Protein AF-A0A8I1RHB8-F1 (afdb_monomer_lite)

Sequence (129 aa):
MMADCSKCRGTMTQGFAYLPDVGSRVKWMDGEPGFWKALTSGFRMKASELAARRCTQCGFVEFFADVQAKPVKTLKSIDEENERLRNLVTRLQDRVATLETIATDPAERTAREIEGLRALPDARDGADS

Radius of gyration: 34.19 Å; chains: 1; bounding box: 83×28×92 Å

Secondary structure (DSSP, 8-state):
-PPBPTTTSPBEEEEEEE--TTSPPPEEEES-HHHHHHHHTTS-------EEEEETTT--EEEE--TTPPPSS-HHHHHHHHHHHHHHHHHHHHHHHHHHHHHHHHHHHHHHHHHHHHTSPPTTTTS--

pLDDT: mean 77.38, std 15.65, range [44.22, 97.62]

Foldseek 3Di:
DFDQDPPPRATKFKWFWFDDPPRDDIDTDGDDVPVVVVVCVVPPDPGPGFGWIAGPPPGDIDTDDPPPDDDPDDPVNVVVVVVVVVVVVVVVVVVVVVVVCVVPVVVVVVVVVVVVVVPDDDPVVPPPD

Structure (mmCIF, N/CA/C/O backbone):
data_AF-A0A8I1RHB8-F1
#
_entry.id   AF-A0A8I1RHB8-F1
#
loop_
_atom_site.group_PDB
_atom_site.id
_atom_site.type_symbol
_atom_site.label_atom_id
_atom_site.label_alt_id
_atom_site.label_comp_id
_atom_site.label_asym_id
_atom_site.label_entity_id
_atom_site.label_seq_id
_atom_site.pdbx_PDB_ins_code
_atom_site.Cartn_x
_atom_site.Cartn_y
_atom_site.Cartn_z
_atom_site.occupancy
_atom_site.B_iso_or_equiv
_atom_site.auth_seq_id
_atom_site.auth_comp_id
_atom_site.auth_asym_id
_atom_site.auth_atom_id
_atom_site.pdbx_PDB_model_num
ATOM 1 N N . MET A 1 1 ? 25.258 0.732 -31.228 1.00 52.25 1 MET A N 1
ATOM 2 C CA . MET A 1 1 ? 24.417 0.081 -32.258 1.00 52.25 1 MET A CA 1
ATOM 3 C C . MET A 1 1 ? 22.965 0.315 -31.893 1.00 52.25 1 MET A C 1
ATOM 5 O O . MET A 1 1 ? 22.586 -0.008 -30.773 1.00 52.25 1 MET A O 1
ATOM 9 N N . MET A 1 2 ? 22.189 0.938 -32.779 1.00 63.03 2 MET A N 1
ATOM 10 C CA . MET A 1 2 ? 20.739 1.049 -32.598 1.00 63.03 2 MET A CA 1
ATOM 11 C C . MET A 1 2 ? 20.151 -0.351 -32.788 1.00 63.03 2 MET A C 1
ATOM 13 O O . MET A 1 2 ? 20.543 -1.041 -33.723 1.00 63.03 2 MET A O 1
ATOM 17 N N . ALA A 1 3 ? 19.302 -0.805 -31.869 1.00 73.38 3 ALA A N 1
ATOM 18 C CA . ALA A 1 3 ? 18.630 -2.088 -32.038 1.00 73.38 3 ALA A CA 1
ATOM 19 C C . ALA A 1 3 ? 17.510 -1.945 -33.075 1.00 73.38 3 ALA A C 1
ATOM 21 O O . ALA A 1 3 ? 16.771 -0.956 -33.047 1.00 73.38 3 ALA A O 1
ATOM 22 N N . ASP A 1 4 ? 17.374 -2.931 -33.955 1.00 88.94 4 ASP A N 1
ATOM 23 C CA . ASP A 1 4 ? 16.273 -2.983 -34.911 1.00 88.94 4 ASP A CA 1
ATOM 24 C C . ASP A 1 4 ? 15.018 -3.532 -34.233 1.00 88.94 4 ASP A C 1
ATOM 26 O O . ASP A 1 4 ? 15.064 -4.465 -33.431 1.00 88.94 4 ASP A O 1
ATOM 30 N N . CYS A 1 5 ? 13.868 -2.954 -34.563 1.00 89.38 5 CYS A N 1
ATOM 31 C CA . CYS A 1 5 ? 12.587 -3.396 -34.044 1.00 89.38 5 CYS A CA 1
ATOM 32 C C . CYS A 1 5 ? 12.253 -4.804 -34.551 1.00 89.38 5 CYS A C 1
ATOM 34 O O . CYS A 1 5 ? 12.138 -5.032 -35.756 1.00 89.38 5 CYS A O 1
ATOM 36 N N . SER A 1 6 ? 11.969 -5.723 -33.633 1.00 88.69 6 SER A N 1
ATOM 37 C CA . SER A 1 6 ? 11.570 -7.100 -33.947 1.00 88.69 6 SER A CA 1
ATOM 38 C C . SER A 1 6 ? 10.247 -7.213 -34.728 1.00 88.69 6 SER A C 1
ATOM 40 O O . SER A 1 6 ? 10.009 -8.226 -35.383 1.00 88.69 6 SER A O 1
ATOM 42 N N . LYS A 1 7 ? 9.397 -6.173 -34.720 1.00 90.00 7 LYS A N 1
ATOM 43 C CA . LYS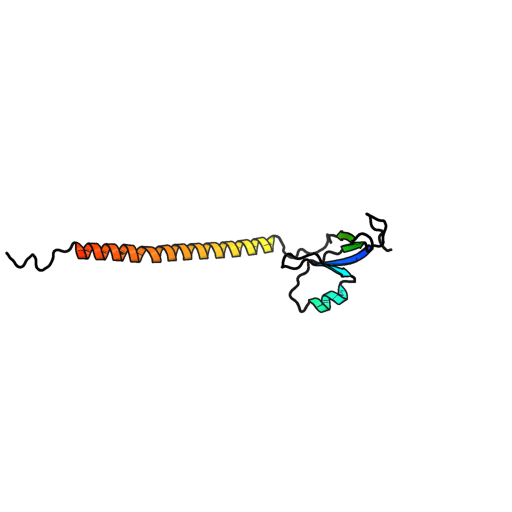 A 1 7 ? 8.120 -6.125 -35.461 1.00 90.00 7 LYS A CA 1
ATOM 44 C C . LYS A 1 7 ? 8.243 -5.581 -36.884 1.00 90.00 7 LYS A C 1
ATOM 46 O O . LYS A 1 7 ? 7.658 -6.159 -37.794 1.00 90.00 7 LYS A O 1
ATOM 51 N N . CYS A 1 8 ? 8.934 -4.457 -37.076 1.00 93.25 8 CYS A N 1
ATOM 52 C CA . CYS A 1 8 ? 8.942 -3.741 -38.362 1.00 93.25 8 CYS A CA 1
ATOM 53 C C . CYS A 1 8 ? 10.341 -3.431 -38.905 1.00 93.25 8 CYS A C 1
ATOM 55 O O . CYS A 1 8 ? 10.448 -2.744 -39.915 1.00 93.25 8 CYS A O 1
ATOM 57 N N . ARG A 1 9 ? 11.406 -3.897 -38.233 1.00 91.88 9 ARG A N 1
ATOM 58 C CA . ARG A 1 9 ? 12.814 -3.548 -38.516 1.00 91.88 9 ARG A CA 1
ATOM 59 C C . ARG A 1 9 ? 13.105 -2.041 -38.490 1.00 91.88 9 ARG A C 1
ATOM 61 O O . ARG A 1 9 ? 14.100 -1.582 -39.032 1.00 91.88 9 ARG A O 1
ATOM 68 N N . GLY A 1 10 ? 12.219 -1.271 -37.863 1.00 89.06 10 GLY A N 1
ATOM 69 C CA . GLY A 1 10 ? 12.392 0.154 -37.626 1.00 89.06 10 GLY A CA 1
ATOM 70 C C . GLY A 1 10 ? 13.358 0.450 -36.488 1.00 89.06 10 GLY A C 1
ATOM 71 O O . GLY A 1 10 ? 13.774 -0.435 -35.747 1.00 89.06 10 GLY A O 1
ATOM 72 N N . THR A 1 11 ? 13.659 1.725 -36.297 1.00 89.25 11 THR A N 1
ATOM 73 C CA . THR A 1 11 ? 14.590 2.182 -35.265 1.00 89.25 11 THR A CA 1
ATOM 74 C C . THR A 1 11 ? 13.980 2.108 -33.863 1.00 89.25 11 THR A C 1
ATOM 76 O O . THR A 1 11 ? 12.847 2.547 -33.646 1.00 89.25 11 THR A O 1
ATOM 79 N N . MET A 1 12 ? 14.746 1.587 -32.902 1.00 87.62 12 MET A N 1
ATOM 80 C CA . MET A 1 12 ? 14.392 1.587 -31.481 1.00 87.62 12 MET A CA 1
ATOM 81 C C . MET A 1 12 ? 15.088 2.737 -30.738 1.00 87.62 12 MET A C 1
ATOM 83 O O . MET A 1 12 ? 16.304 2.901 -30.851 1.00 87.62 12 MET A O 1
ATOM 87 N N . THR A 1 13 ? 14.340 3.501 -29.940 1.00 86.19 13 THR A N 1
ATOM 88 C CA . THR A 1 13 ? 14.865 4.531 -29.028 1.00 86.19 13 THR A CA 1
ATOM 89 C C . THR A 1 13 ? 14.791 4.059 -27.581 1.00 86.19 13 THR A C 1
ATOM 91 O O . THR A 1 13 ? 13.859 3.355 -27.193 1.00 86.19 13 THR A O 1
ATOM 94 N N . GLN A 1 14 ? 15.794 4.415 -26.776 1.00 81.69 14 GLN A N 1
ATOM 95 C CA . GLN A 1 14 ? 15.807 4.129 -25.342 1.00 81.69 14 GLN A CA 1
ATOM 96 C C . GLN A 1 14 ? 14.975 5.167 -24.586 1.00 81.69 14 GLN A C 1
ATOM 98 O O . GLN A 1 14 ? 15.024 6.360 -24.890 1.00 81.69 14 GLN A O 1
ATOM 103 N N . GLY A 1 15 ? 14.230 4.699 -23.592 1.00 74.00 15 GLY A N 1
ATOM 104 C CA . GLY A 1 15 ? 13.413 5.544 -22.736 1.00 74.00 15 GLY A CA 1
ATOM 105 C C . GLY A 1 15 ? 12.811 4.742 -21.594 1.00 74.00 15 GLY A C 1
ATOM 106 O O . GLY A 1 15 ? 13.209 3.604 -21.329 1.00 74.00 15 GLY A O 1
ATOM 107 N N . PHE A 1 16 ? 11.846 5.341 -20.912 1.00 71.12 16 PHE A N 1
ATOM 108 C CA . PHE A 1 16 ? 11.145 4.711 -19.801 1.00 71.12 16 PHE A CA 1
ATOM 109 C C . PHE A 1 16 ? 9.636 4.912 -19.9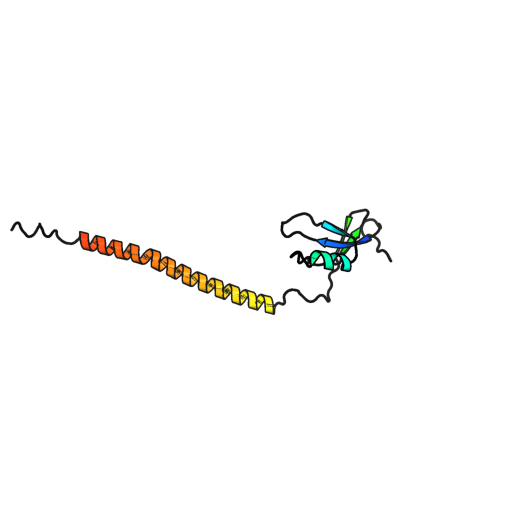32 1.00 71.12 16 PHE A C 1
ATOM 111 O O . PHE A 1 16 ? 9.147 5.925 -20.444 1.00 71.12 16 PHE A O 1
ATOM 118 N N . ALA A 1 17 ? 8.899 3.902 -19.477 1.00 67.19 17 ALA A N 1
ATOM 119 C CA . ALA A 1 17 ? 7.449 3.905 -19.412 1.00 67.19 17 ALA A CA 1
ATOM 120 C C . ALA A 1 17 ? 7.022 4.203 -17.974 1.00 67.19 17 ALA A C 1
ATOM 122 O O . ALA A 1 17 ? 7.445 3.515 -17.048 1.00 67.19 17 ALA A O 1
ATOM 123 N N . TYR A 1 18 ? 6.177 5.212 -17.787 1.00 66.38 18 TYR A N 1
ATOM 124 C CA . TYR A 1 18 ? 5.601 5.521 -16.480 1.00 66.38 18 TYR A CA 1
ATOM 125 C C . TYR A 1 18 ? 4.105 5.209 -16.473 1.00 66.38 18 TYR A C 1
ATOM 127 O O . TYR A 1 18 ? 3.378 5.567 -17.409 1.00 66.38 18 TYR A O 1
ATOM 135 N N . LEU A 1 19 ? 3.667 4.546 -15.400 1.00 60.00 19 LEU A N 1
ATOM 136 C CA . LEU A 1 19 ? 2.267 4.281 -15.104 1.00 60.00 19 LEU A CA 1
ATOM 137 C C . LEU A 1 19 ? 1.826 5.220 -13.970 1.00 60.00 19 LEU A C 1
ATOM 139 O O . LEU A 1 19 ? 2.366 5.115 -12.868 1.00 60.00 19 LEU A O 1
ATOM 143 N N . PRO A 1 20 ? 0.883 6.143 -14.212 1.00 60.66 20 PRO A N 1
ATOM 144 C CA . PRO A 1 20 ? 0.345 6.980 -13.152 1.00 60.66 20 PRO A CA 1
ATOM 145 C C . PRO A 1 20 ? -0.484 6.155 -12.170 1.00 60.66 20 PRO A C 1
ATOM 147 O O . PRO A 1 20 ? -1.268 5.308 -12.598 1.00 60.66 20 PRO A O 1
ATOM 150 N N . ASP A 1 21 ? -0.402 6.478 -10.876 1.00 55.53 21 ASP A N 1
ATOM 151 C CA . ASP A 1 21 ? -1.176 5.829 -9.798 1.00 55.53 21 ASP A CA 1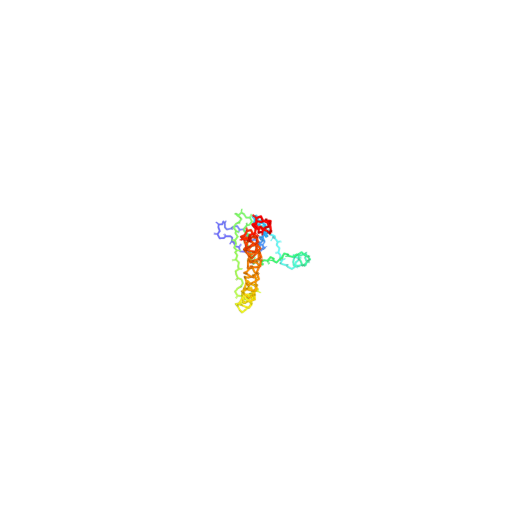
ATOM 152 C C . ASP A 1 21 ? -2.708 5.888 -10.021 1.00 55.53 21 ASP A C 1
ATOM 154 O O . ASP A 1 21 ? -3.474 5.189 -9.367 1.00 55.53 21 ASP A O 1
ATOM 158 N N . VAL A 1 22 ? -3.168 6.706 -10.976 1.00 56.97 22 VAL A N 1
ATOM 159 C CA . VAL A 1 22 ? -4.580 6.996 -11.276 1.00 56.97 22 VAL A CA 1
ATOM 160 C C . VAL A 1 22 ? -5.120 6.182 -12.470 1.00 56.97 22 VAL A C 1
ATOM 162 O O . VAL A 1 22 ? -6.034 6.619 -13.163 1.00 56.97 22 VAL A O 1
ATOM 165 N N . GLY A 1 23 ? -4.542 5.015 -12.771 1.00 51.16 23 GLY A N 1
ATOM 166 C CA . GLY A 1 23 ? -5.096 4.080 -13.768 1.00 51.16 23 GLY A CA 1
ATOM 167 C C . GLY A 1 23 ? -5.151 4.612 -15.210 1.00 51.16 23 GLY A C 1
ATOM 168 O O . GLY A 1 23 ? -5.988 4.183 -16.002 1.00 51.16 23 GLY A O 1
ATOM 169 N N . SER A 1 24 ? -4.286 5.564 -15.565 1.00 54.50 24 SER A N 1
ATOM 170 C CA . SER A 1 24 ? -4.253 6.184 -16.896 1.00 54.50 24 SER A CA 1
ATOM 171 C C . SER A 1 24 ? -3.190 5.570 -17.819 1.00 54.50 24 SER A C 1
ATOM 173 O O . SER A 1 24 ? -2.348 4.775 -17.405 1.00 54.50 24 SER A O 1
ATOM 175 N N . ARG A 1 25 ? -3.280 5.913 -19.115 1.00 58.44 25 ARG A N 1
ATOM 176 C CA . ARG A 1 25 ? -2.437 5.408 -20.215 1.00 58.44 25 ARG A CA 1
ATOM 177 C C . ARG A 1 25 ? -0.940 5.479 -19.884 1.00 58.44 25 ARG A C 1
ATOM 179 O O . ARG A 1 25 ? -0.454 6.521 -19.450 1.00 58.44 25 ARG A O 1
ATOM 186 N N . VAL A 1 26 ? -0.212 4.405 -20.201 1.00 66.31 26 VAL A N 1
ATOM 187 C CA . VAL A 1 26 ? 1.259 4.367 -20.162 1.00 66.31 26 VAL A CA 1
ATOM 188 C C . VAL A 1 26 ? 1.815 5.493 -21.035 1.00 66.31 26 VAL A C 1
ATOM 190 O O . VAL A 1 26 ? 1.511 5.556 -22.230 1.00 66.31 26 VAL A O 1
ATOM 193 N N . LYS A 1 27 ? 2.633 6.377 -20.452 1.00 69.81 27 LYS A N 1
ATOM 194 C CA . LYS A 1 27 ? 3.302 7.461 -21.185 1.00 69.81 27 LYS A CA 1
ATOM 195 C C . LYS A 1 27 ? 4.776 7.118 -21.400 1.00 69.81 27 LYS A C 1
ATOM 197 O O . LYS A 1 27 ? 5.459 6.700 -20.468 1.00 69.81 27 LYS A O 1
ATOM 202 N N . TRP A 1 28 ? 5.241 7.302 -22.636 1.00 76.12 28 TRP A N 1
ATOM 203 C CA . TRP A 1 28 ? 6.642 7.140 -23.028 1.00 76.12 28 TRP A CA 1
ATOM 204 C C . TRP A 1 28 ? 7.405 8.455 -22.870 1.00 76.12 28 TRP A C 1
ATOM 206 O O . TRP A 1 28 ? 6.891 9.509 -23.254 1.00 76.12 28 TRP A O 1
ATOM 216 N N . MET A 1 29 ? 8.626 8.372 -22.352 1.00 71.12 29 MET A N 1
ATOM 217 C CA . MET A 1 29 ? 9.554 9.491 -22.216 1.00 71.12 29 MET A CA 1
ATOM 218 C C . MET A 1 29 ? 10.885 9.117 -22.875 1.00 71.12 29 MET A C 1
ATOM 220 O O . MET A 1 29 ? 11.470 8.089 -22.534 1.00 71.12 29 MET A O 1
ATOM 224 N N . ASP A 1 30 ? 11.351 9.940 -23.814 1.00 69.88 30 ASP A N 1
ATOM 225 C CA . ASP A 1 30 ? 12.650 9.758 -24.469 1.00 69.88 30 ASP A CA 1
ATOM 226 C C . ASP A 1 30 ? 13.802 10.289 -23.587 1.00 69.88 30 ASP A C 1
ATOM 228 O O . ASP A 1 30 ? 13.649 11.307 -22.902 1.00 69.88 30 ASP A O 1
ATOM 232 N N . GLY A 1 31 ? 14.967 9.626 -23.633 1.00 65.06 31 GLY A N 1
ATOM 233 C CA . GLY A 1 31 ? 16.224 10.104 -23.032 1.00 65.06 31 GLY A CA 1
ATOM 234 C C . GLY A 1 31 ? 16.826 9.209 -21.938 1.00 65.06 31 GLY A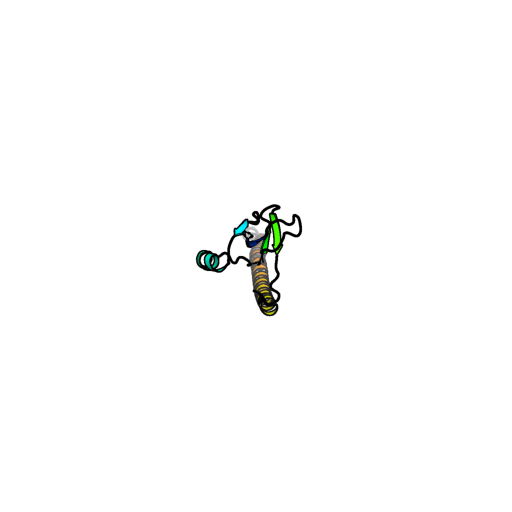 C 1
ATOM 235 O O . GLY A 1 31 ? 16.218 8.237 -21.490 1.00 65.06 31 GLY A O 1
ATOM 236 N N . GLU A 1 32 ? 18.052 9.539 -21.513 1.00 56.22 32 GLU A N 1
ATOM 237 C CA . GLU A 1 32 ? 18.751 8.849 -20.420 1.00 56.22 32 GLU A CA 1
ATOM 238 C C . GLU A 1 32 ? 18.220 9.271 -19.031 1.00 56.22 32 GLU A C 1
ATOM 240 O O . GLU A 1 32 ? 17.836 10.430 -18.836 1.00 56.22 32 GLU A O 1
ATOM 245 N N . PRO A 1 33 ? 18.242 8.370 -18.026 1.00 56.69 33 PRO A N 1
ATOM 246 C CA . PRO A 1 33 ? 17.636 8.608 -16.709 1.00 56.69 33 PRO A CA 1
ATOM 247 C C . PRO A 1 33 ? 18.196 9.818 -15.944 1.00 56.69 33 PRO A C 1
ATOM 249 O O . PRO A 1 33 ? 17.517 10.372 -15.081 1.00 56.69 33 PRO A O 1
ATOM 252 N N . GLY A 1 34 ? 19.434 10.235 -16.234 1.00 58.25 34 GLY A N 1
ATOM 253 C CA . GLY A 1 34 ? 20.186 11.195 -15.417 1.00 58.25 34 GLY A CA 1
ATOM 254 C C . GLY A 1 34 ? 19.514 12.562 -15.254 1.00 58.25 34 GLY A C 1
ATOM 255 O O . GLY A 1 34 ? 19.467 13.090 -14.144 1.00 58.25 34 GLY A O 1
ATOM 256 N N . PHE A 1 35 ? 18.944 13.113 -16.330 1.00 55.88 35 PHE A N 1
ATOM 257 C CA . PHE A 1 35 ? 18.256 14.409 -16.295 1.00 55.88 35 PHE A CA 1
ATOM 258 C C . PHE A 1 35 ? 16.889 14.322 -15.593 1.00 55.88 35 PHE A C 1
ATOM 260 O O . PHE A 1 35 ? 16.567 15.151 -14.741 1.00 55.88 35 PHE A O 1
ATOM 267 N N . TRP A 1 36 ? 16.098 13.287 -15.893 1.00 55.53 36 TRP A N 1
ATOM 268 C CA . TRP A 1 36 ? 14.762 13.114 -15.313 1.00 55.53 36 TRP A CA 1
ATOM 269 C C . TRP A 1 36 ? 14.796 12.793 -13.815 1.00 55.53 36 TRP A C 1
ATOM 271 O O . TRP A 1 36 ? 13.942 13.284 -13.080 1.00 55.53 36 TRP A O 1
ATOM 281 N N . LYS A 1 37 ? 15.822 12.073 -13.340 1.00 53.75 37 LYS A N 1
ATOM 282 C CA . LYS A 1 37 ? 16.047 11.764 -11.916 1.00 53.75 37 LYS A CA 1
ATOM 283 C C . LYS A 1 37 ? 16.196 13.015 -11.041 1.00 53.75 37 LYS A C 1
ATOM 285 O O . LYS A 1 37 ? 15.736 13.025 -9.900 1.00 53.75 37 LYS A O 1
ATOM 290 N N . ALA A 1 38 ? 16.811 14.077 -11.566 1.00 58.59 38 ALA A N 1
ATOM 291 C CA . ALA A 1 38 ? 16.966 15.344 -10.849 1.00 58.59 38 ALA A CA 1
ATOM 292 C C . ALA A 1 38 ? 15.641 16.116 -10.745 1.00 58.59 38 ALA A C 1
ATOM 294 O O . ALA A 1 38 ? 15.358 16.727 -9.716 1.00 58.59 38 ALA A O 1
ATOM 295 N N . LEU A 1 39 ? 14.810 16.054 -11.790 1.00 59.41 39 LEU A N 1
ATOM 296 C CA . LEU A 1 39 ? 13.557 16.802 -11.865 1.00 59.41 39 LEU A CA 1
ATOM 297 C C . LEU A 1 39 ? 12.424 16.150 -11.054 1.00 59.41 39 LEU A C 1
ATOM 299 O O . LEU A 1 39 ? 11.586 16.846 -10.485 1.00 59.41 39 LEU A O 1
ATOM 303 N N . THR A 1 40 ? 12.390 14.816 -10.981 1.00 53.12 40 THR A N 1
ATOM 304 C CA . THR A 1 40 ? 11.320 14.072 -10.294 1.00 53.12 40 THR A CA 1
ATOM 305 C C . THR A 1 40 ? 11.601 13.811 -8.819 1.00 53.12 40 THR A C 1
ATOM 307 O O . THR A 1 40 ? 10.663 13.516 -8.098 1.00 53.12 40 THR A O 1
ATOM 310 N N . SER A 1 41 ? 12.828 14.004 -8.324 1.00 51.34 41 SER A N 1
ATOM 311 C CA . SER A 1 41 ? 13.184 13.873 -6.896 1.00 51.34 41 SER A CA 1
ATOM 312 C C . SER A 1 41 ? 12.303 14.718 -5.949 1.00 51.34 41 SER A C 1
ATOM 314 O O . SER A 1 41 ? 12.053 14.326 -4.810 1.00 51.34 41 SER A O 1
ATOM 316 N N . GLY A 1 42 ? 11.773 15.855 -6.425 1.00 50.16 42 GLY A N 1
ATOM 317 C CA . GLY A 1 42 ? 10.865 16.721 -5.660 1.00 50.16 42 GLY A CA 1
ATOM 318 C C . GLY A 1 42 ? 9.389 16.299 -5.671 1.00 50.16 42 GLY A C 1
ATOM 319 O O . GLY A 1 42 ? 8.624 16.735 -4.814 1.00 50.16 42 GLY A O 1
ATOM 320 N N . PHE A 1 43 ? 8.975 15.435 -6.603 1.00 46.84 43 PHE A N 1
ATOM 321 C CA . PHE A 1 43 ? 7.616 14.899 -6.680 1.00 46.84 43 PHE A CA 1
ATOM 322 C C . PHE A 1 43 ? 7.637 13.417 -6.312 1.00 46.84 43 PHE A C 1
ATOM 324 O O . PHE A 1 43 ? 8.473 12.652 -6.765 1.00 46.84 43 PHE A O 1
ATOM 331 N N . ARG A 1 44 ? 6.693 12.981 -5.482 1.00 44.22 44 ARG A N 1
ATOM 332 C CA . ARG A 1 44 ? 6.619 11.647 -4.858 1.00 44.22 44 ARG A CA 1
ATOM 333 C C . ARG A 1 44 ? 6.369 10.476 -5.838 1.00 44.22 44 ARG A C 1
ATOM 335 O O . ARG A 1 44 ? 5.767 9.482 -5.449 1.00 44.22 44 ARG A O 1
ATOM 342 N N . MET A 1 45 ? 6.798 10.577 -7.092 1.00 47.78 45 MET A N 1
ATOM 343 C CA . MET A 1 45 ? 6.639 9.562 -8.125 1.00 47.78 45 MET A CA 1
ATOM 344 C C . MET A 1 45 ? 7.762 8.531 -8.009 1.00 47.78 45 MET A C 1
ATOM 346 O O . MET A 1 45 ? 8.836 8.683 -8.586 1.00 47.78 45 MET A O 1
ATOM 350 N N . LYS A 1 46 ? 7.509 7.449 -7.268 1.00 48.78 46 LYS A N 1
ATOM 351 C CA . LYS A 1 46 ? 8.343 6.240 -7.314 1.00 48.78 46 LYS A CA 1
ATOM 352 C C . LYS A 1 46 ? 8.025 5.471 -8.598 1.00 48.78 46 LYS A C 1
ATOM 354 O O . LYS A 1 46 ? 7.370 4.434 -8.560 1.00 48.78 46 LYS A O 1
ATOM 359 N N . ALA A 1 47 ? 8.438 6.008 -9.743 1.00 49.62 47 ALA A N 1
ATOM 360 C CA . ALA A 1 47 ? 8.355 5.278 -10.997 1.00 49.62 47 ALA A CA 1
ATOM 361 C C . ALA A 1 47 ? 9.211 4.010 -10.876 1.00 49.62 47 ALA A C 1
ATOM 363 O O . ALA A 1 47 ? 10.385 4.077 -10.514 1.00 49.62 47 ALA A O 1
ATOM 364 N N . SER A 1 48 ? 8.622 2.846 -11.143 1.00 53.59 48 SER A N 1
ATOM 365 C CA . SER A 1 48 ? 9.405 1.638 -11.385 1.00 53.59 48 SER A CA 1
ATOM 366 C C . SER A 1 48 ? 10.147 1.866 -12.700 1.00 53.59 48 SER A C 1
ATOM 368 O O . SER A 1 48 ? 9.533 1.835 -13.764 1.00 53.59 48 SER A O 1
ATOM 370 N N . GLU A 1 49 ? 11.434 2.203 -12.629 1.00 56.88 49 GLU A N 1
ATOM 371 C CA . GLU A 1 49 ? 12.267 2.431 -13.809 1.00 56.88 49 GLU A CA 1
ATOM 372 C C . GLU A 1 49 ? 12.467 1.095 -14.537 1.00 56.88 49 GLU A C 1
ATOM 374 O O . GLU A 1 49 ? 13.394 0.340 -14.260 1.00 56.88 49 GLU A O 1
ATOM 379 N N . LEU A 1 50 ? 11.558 0.768 -15.455 1.00 63.09 50 LEU A N 1
ATOM 380 C CA . LEU A 1 50 ? 11.775 -0.313 -16.405 1.00 63.09 50 LEU A CA 1
ATOM 381 C C . LEU A 1 50 ? 12.614 0.257 -17.542 1.00 63.09 50 LEU A C 1
ATOM 383 O O . LEU A 1 50 ? 12.118 1.060 -18.338 1.00 63.09 50 LEU A O 1
ATOM 387 N N . ALA A 1 51 ? 13.882 -0.150 -17.614 1.00 69.94 51 ALA A N 1
ATOM 388 C CA . ALA A 1 51 ? 14.692 0.103 -18.794 1.00 69.94 51 ALA A CA 1
ATOM 389 C C . ALA A 1 51 ? 13.937 -0.459 -20.002 1.00 69.94 51 ALA A C 1
ATOM 391 O O . ALA A 1 51 ? 13.601 -1.644 -20.037 1.00 69.94 51 ALA A O 1
ATOM 392 N N . ALA A 1 52 ? 13.618 0.395 -20.967 1.00 80.94 52 ALA A N 1
ATOM 393 C CA . ALA A 1 52 ? 12.806 0.003 -22.100 1.00 80.94 52 ALA A CA 1
ATOM 394 C C . ALA A 1 52 ? 13.341 0.603 -23.396 1.00 80.94 52 ALA A C 1
ATOM 396 O O . ALA A 1 52 ? 14.062 1.606 -23.419 1.00 80.94 52 ALA A O 1
ATOM 397 N N . ARG A 1 53 ? 12.958 -0.021 -24.505 1.00 85.62 53 ARG A N 1
ATOM 398 C CA . ARG A 1 53 ? 13.139 0.531 -25.844 1.00 85.62 53 ARG A CA 1
ATOM 399 C C . ARG A 1 53 ? 11.803 0.582 -26.558 1.00 85.62 53 ARG A C 1
ATOM 401 O O . ARG A 1 53 ? 11.023 -0.359 -26.452 1.00 85.62 53 ARG A O 1
ATOM 408 N N . ARG A 1 54 ? 11.558 1.649 -27.312 1.00 89.12 54 ARG A N 1
ATOM 409 C CA . ARG A 1 54 ? 10.353 1.816 -28.125 1.00 89.12 54 ARG A CA 1
ATOM 410 C C . ARG A 1 54 ? 10.718 1.981 -29.590 1.00 89.12 54 ARG A C 1
ATOM 412 O O . ARG A 1 54 ? 11.608 2.750 -29.935 1.00 89.12 54 ARG A O 1
ATOM 419 N N . CYS A 1 55 ? 9.973 1.322 -30.466 1.00 90.44 55 CYS A N 1
ATOM 420 C CA . CYS A 1 55 ? 10.056 1.565 -31.894 1.00 90.44 55 CYS A CA 1
ATOM 421 C C . CYS A 1 55 ? 9.379 2.890 -32.247 1.00 90.44 55 CYS A C 1
ATOM 423 O O . CYS A 1 55 ? 8.192 3.086 -31.961 1.00 90.44 55 CYS A O 1
ATOM 425 N N . THR A 1 56 ? 10.099 3.775 -32.932 1.00 87.75 56 THR A N 1
ATOM 426 C CA . THR A 1 56 ? 9.554 5.064 -33.385 1.00 87.75 56 THR A CA 1
ATOM 427 C C . THR A 1 56 ? 8.565 4.922 -34.541 1.00 87.75 56 THR A C 1
ATOM 429 O O . THR A 1 56 ? 7.748 5.813 -34.747 1.00 87.75 56 THR A O 1
ATOM 432 N N . GLN A 1 57 ? 8.592 3.796 -35.263 1.00 90.38 57 GLN A N 1
ATOM 433 C CA . GLN A 1 57 ? 7.714 3.540 -36.408 1.00 90.38 57 GLN A CA 1
ATOM 434 C C . GLN A 1 57 ? 6.398 2.856 -36.013 1.00 90.38 57 GLN A C 1
ATOM 436 O O . GLN A 1 57 ? 5.327 3.376 -36.304 1.00 90.38 57 GLN A O 1
ATOM 441 N N . CYS A 1 58 ? 6.456 1.695 -35.349 1.00 90.69 58 CYS A N 1
ATOM 442 C CA . CYS A 1 58 ? 5.258 0.904 -35.025 1.00 90.69 58 CYS A CA 1
ATOM 443 C C . CYS A 1 58 ? 4.819 0.989 -33.555 1.00 90.69 58 CYS A C 1
ATOM 445 O O . CYS A 1 58 ? 3.799 0.414 -33.184 1.00 90.69 58 CYS A O 1
ATOM 447 N N . GLY A 1 59 ? 5.585 1.673 -32.698 1.00 85.56 59 GLY A N 1
ATOM 448 C CA . GLY A 1 59 ? 5.254 1.837 -31.281 1.00 85.56 59 GLY A CA 1
ATOM 449 C C . GLY A 1 59 ? 5.495 0.607 -30.403 1.00 85.56 59 GLY A C 1
ATOM 450 O O . GLY A 1 59 ? 5.167 0.656 -29.223 1.00 85.56 59 GLY A O 1
ATOM 451 N N . PHE A 1 60 ? 6.072 -0.473 -30.938 1.00 87.75 60 PHE A N 1
ATOM 452 C CA . PHE A 1 60 ? 6.438 -1.660 -30.163 1.00 87.75 60 PHE A CA 1
ATOM 453 C C . PHE A 1 60 ? 7.397 -1.313 -29.014 1.00 87.75 60 PHE A C 1
ATOM 455 O O . PHE A 1 60 ? 8.354 -0.574 -29.235 1.00 87.75 60 PHE A O 1
ATOM 462 N N . VAL A 1 61 ? 7.148 -1.842 -27.813 1.00 86.50 61 VAL A N 1
ATOM 463 C CA . VAL A 1 61 ? 7.958 -1.586 -26.611 1.00 86.50 61 VAL A CA 1
ATOM 464 C C . VAL A 1 61 ? 8.564 -2.892 -26.105 1.00 86.50 61 VAL A C 1
ATOM 466 O O . VAL A 1 61 ? 7.841 -3.857 -25.872 1.00 86.50 61 VAL A O 1
ATOM 469 N N . GLU A 1 62 ? 9.880 -2.900 -25.905 1.00 84.81 62 GLU A N 1
ATOM 470 C CA . GLU A 1 62 ? 10.617 -3.971 -25.229 1.00 84.81 62 GLU A CA 1
ATOM 471 C C . GLU A 1 62 ? 11.011 -3.508 -23.829 1.00 84.81 62 GLU A C 1
ATOM 473 O O . GLU A 1 62 ? 11.605 -2.439 -23.676 1.00 84.81 62 GLU A O 1
ATOM 478 N N . PHE A 1 63 ? 10.696 -4.321 -22.821 1.00 83.50 63 PHE A N 1
ATOM 479 C CA . PHE A 1 63 ? 11.080 -4.089 -21.432 1.00 83.50 63 PHE A CA 1
ATOM 480 C C . PHE A 1 63 ? 12.259 -4.986 -21.064 1.00 83.50 63 PHE A C 1
ATOM 482 O O . PHE A 1 63 ? 12.256 -6.179 -21.369 1.00 83.50 63 PHE A O 1
ATOM 489 N N . PHE A 1 64 ? 13.239 -4.422 -20.368 1.00 77.44 64 PHE A N 1
ATOM 490 C CA . PHE A 1 64 ? 14.385 -5.146 -19.841 1.00 77.44 64 PHE A CA 1
ATOM 491 C C . PHE A 1 64 ? 14.233 -5.268 -18.328 1.00 77.44 64 PHE A C 1
ATOM 493 O O . PHE A 1 64 ? 14.154 -4.269 -17.613 1.00 77.44 64 PHE A O 1
ATOM 500 N N . ALA A 1 65 ? 14.179 -6.507 -17.842 1.00 71.06 65 ALA A N 1
ATOM 501 C CA . ALA A 1 65 ? 14.281 -6.777 -16.418 1.00 71.06 65 ALA A CA 1
ATOM 502 C C . ALA A 1 65 ? 15.755 -6.694 -16.013 1.00 71.06 65 ALA A C 1
ATOM 504 O O . ALA A 1 65 ? 16.580 -7.466 -16.505 1.00 71.06 65 ALA A O 1
ATOM 505 N N . ASP A 1 66 ? 16.086 -5.771 -15.112 1.00 70.69 66 ASP A N 1
ATOM 506 C CA . ASP A 1 66 ? 17.382 -5.801 -14.445 1.00 70.69 66 ASP A CA 1
ATOM 507 C C . ASP A 1 66 ? 17.366 -6.914 -13.392 1.00 70.69 66 ASP A C 1
ATOM 509 O O . ASP A 1 66 ? 16.824 -6.769 -12.297 1.00 70.69 66 ASP A O 1
ATOM 513 N N . VAL A 1 67 ? 17.954 -8.055 -13.747 1.00 76.06 67 VAL A N 1
ATOM 514 C CA . VAL A 1 67 ? 18.073 -9.222 -12.862 1.00 76.06 67 VAL A CA 1
ATOM 515 C C . VAL A 1 67 ? 19.021 -8.990 -11.679 1.00 76.06 67 VAL A C 1
ATOM 517 O O . VAL A 1 67 ? 19.031 -9.797 -10.754 1.00 76.06 67 VAL A O 1
ATOM 520 N N . GLN A 1 68 ? 19.811 -7.911 -11.691 1.00 71.62 68 GLN A N 1
ATOM 521 C CA . GLN A 1 68 ? 20.701 -7.517 -10.595 1.00 71.62 68 GLN A CA 1
ATOM 522 C C . GLN A 1 68 ? 20.093 -6.416 -9.712 1.00 71.62 68 GLN A C 1
ATOM 524 O O . GLN A 1 68 ? 20.683 -6.049 -8.692 1.00 71.62 68 GLN A O 1
ATOM 529 N N . ALA A 1 69 ? 18.915 -5.889 -10.065 1.00 68.75 69 ALA A N 1
ATOM 530 C CA . ALA A 1 69 ? 18.267 -4.848 -9.284 1.00 68.75 69 ALA A CA 1
ATOM 531 C C . ALA A 1 69 ? 17.913 -5.352 -7.879 1.00 68.75 69 ALA A C 1
ATOM 533 O O . ALA A 1 69 ? 17.261 -6.384 -7.691 1.00 68.75 69 ALA A O 1
ATOM 534 N N . LYS A 1 70 ? 18.310 -4.580 -6.863 1.00 68.00 70 LYS A N 1
ATOM 535 C CA . LYS A 1 70 ? 17.947 -4.870 -5.475 1.00 68.00 70 LYS A CA 1
ATOM 536 C C . LYS A 1 70 ? 16.430 -4.699 -5.305 1.00 68.00 70 LYS A C 1
ATOM 538 O O . LYS A 1 70 ? 15.910 -3.632 -5.638 1.00 68.00 70 LYS A O 1
ATOM 543 N N . PRO A 1 71 ? 15.711 -5.691 -4.750 1.00 68.12 71 PRO A N 1
ATOM 544 C CA . PRO A 1 71 ? 14.268 -5.591 -4.589 1.00 68.12 71 PRO A CA 1
ATOM 545 C C . PRO A 1 71 ? 13.902 -4.447 -3.636 1.00 68.12 71 PRO A C 1
ATOM 547 O O . PRO A 1 71 ? 14.514 -4.283 -2.578 1.00 68.12 71 PRO A O 1
ATOM 550 N N . VAL A 1 72 ? 12.877 -3.672 -4.007 1.00 72.50 72 VAL A N 1
ATOM 551 C CA . VAL A 1 72 ? 12.375 -2.530 -3.217 1.00 72.50 72 VAL A CA 1
ATOM 552 C C . VAL A 1 72 ? 11.872 -2.979 -1.844 1.00 72.50 72 VAL A C 1
ATOM 554 O O . VAL A 1 72 ? 12.075 -2.284 -0.850 1.00 72.50 72 VAL A O 1
ATOM 557 N N . LYS A 1 73 ? 11.239 -4.155 -1.787 1.00 77.56 73 LYS A N 1
ATOM 558 C CA . LYS A 1 73 ? 10.852 -4.835 -0.551 1.00 77.56 73 LYS A CA 1
ATOM 559 C C . LYS A 1 73 ? 11.417 -6.245 -0.557 1.00 77.56 73 LYS A C 1
ATOM 561 O O . LYS A 1 73 ? 11.324 -6.958 -1.551 1.00 77.56 73 LYS A O 1
ATOM 566 N N . THR A 1 74 ? 11.994 -6.644 0.564 1.00 84.19 74 THR A N 1
ATOM 567 C CA . THR A 1 74 ? 12.420 -8.027 0.791 1.00 84.19 74 THR A CA 1
ATOM 568 C C . THR A 1 74 ? 11.262 -8.831 1.374 1.00 84.19 74 THR A C 1
ATOM 570 O O . THR A 1 74 ? 10.374 -8.254 2.005 1.00 84.19 74 THR A O 1
ATOM 573 N N . LEU A 1 75 ? 11.288 -10.159 1.221 1.00 84.19 75 LEU A N 1
ATOM 574 C CA . LEU A 1 75 ? 10.312 -11.044 1.872 1.00 84.19 75 LEU A CA 1
ATOM 575 C C . LEU A 1 75 ? 10.228 -10.765 3.379 1.00 84.19 75 LEU A C 1
ATOM 577 O O . LEU A 1 75 ? 9.145 -10.516 3.887 1.00 84.19 75 LEU A O 1
ATOM 581 N N . LYS A 1 76 ? 11.383 -10.619 4.044 1.00 88.06 76 LYS A N 1
ATOM 582 C CA . LYS A 1 76 ? 11.461 -10.251 5.467 1.00 88.06 76 LYS A CA 1
ATOM 583 C C . LYS A 1 76 ? 10.712 -8.958 5.791 1.00 88.06 76 LYS A C 1
ATOM 585 O O . LYS A 1 76 ? 9.913 -8.934 6.715 1.00 88.06 76 LYS A O 1
ATOM 590 N N . SER A 1 77 ? 10.925 -7.894 5.011 1.00 86.94 77 SER A N 1
ATOM 591 C CA . SER A 1 77 ? 10.220 -6.624 5.249 1.00 86.94 77 SER A CA 1
ATOM 592 C C . SER A 1 77 ? 8.706 -6.735 5.041 1.00 86.94 77 SER A C 1
ATOM 594 O O . SER A 1 77 ? 7.948 -6.057 5.723 1.00 86.94 77 SER A O 1
ATOM 596 N N . ILE A 1 78 ? 8.261 -7.594 4.118 1.00 90.31 78 ILE A N 1
ATOM 597 C CA . ILE A 1 78 ? 6.835 -7.852 3.886 1.00 90.31 78 ILE A CA 1
ATOM 598 C C . ILE A 1 78 ? 6.248 -8.657 5.049 1.00 90.31 78 ILE A C 1
ATOM 600 O O . ILE A 1 78 ? 5.154 -8.343 5.510 1.00 90.31 78 ILE A O 1
ATOM 604 N N . ASP A 1 79 ? 6.974 -9.652 5.553 1.00 91.00 79 ASP A N 1
ATOM 605 C CA . ASP A 1 79 ? 6.549 -10.459 6.698 1.00 91.00 79 ASP A CA 1
ATOM 606 C C . ASP A 1 79 ? 6.423 -9.610 7.971 1.00 91.00 79 ASP A C 1
ATOM 608 O O . ASP A 1 79 ? 5.402 -9.679 8.653 1.00 91.00 79 ASP A O 1
ATOM 612 N N . GLU A 1 80 ? 7.393 -8.730 8.236 1.00 93.75 80 GLU A N 1
ATOM 613 C CA . GLU A 1 80 ? 7.342 -7.771 9.348 1.00 93.75 80 GLU A CA 1
ATOM 614 C C . GLU A 1 80 ? 6.159 -6.794 9.224 1.00 93.75 80 GLU A C 1
ATOM 616 O O . GLU A 1 80 ? 5.477 -6.500 10.209 1.00 93.75 80 GLU A O 1
ATOM 621 N N . GLU A 1 81 ? 5.893 -6.271 8.020 1.00 92.19 81 GLU A N 1
ATOM 622 C CA . GLU A 1 81 ? 4.722 -5.423 7.768 1.00 92.19 81 GLU A CA 1
ATOM 623 C C . GLU A 1 81 ? 3.416 -6.196 8.005 1.00 92.19 81 GLU A C 1
ATOM 625 O O . GLU A 1 81 ? 2.515 -5.689 8.675 1.00 92.19 81 GLU A O 1
ATOM 630 N N . ASN A 1 82 ? 3.322 -7.434 7.515 1.00 95.38 82 ASN A N 1
ATOM 631 C CA . ASN A 1 82 ? 2.155 -8.292 7.701 1.00 95.38 82 ASN A CA 1
ATOM 632 C C . ASN A 1 82 ? 1.899 -8.606 9.175 1.00 95.38 82 ASN A C 1
ATOM 634 O O . ASN A 1 82 ? 0.753 -8.558 9.618 1.00 95.38 82 ASN A O 1
ATOM 638 N N . GLU A 1 83 ? 2.941 -8.902 9.949 1.00 95.69 83 GLU A N 1
ATOM 639 C CA . GLU A 1 83 ? 2.822 -9.136 11.387 1.00 95.69 83 GLU A CA 1
ATOM 640 C C . GLU A 1 83 ? 2.295 -7.891 12.113 1.00 95.69 83 GLU A C 1
ATOM 642 O O . GLU A 1 83 ? 1.346 -7.973 12.897 1.00 95.69 83 GLU A O 1
ATOM 647 N N . ARG A 1 84 ? 2.833 -6.706 11.794 1.00 94.75 84 ARG A N 1
ATOM 648 C CA . ARG A 1 84 ? 2.345 -5.433 12.352 1.00 94.75 84 ARG A CA 1
ATOM 649 C C . ARG A 1 84 ? 0.885 -5.178 11.997 1.00 94.75 84 ARG A C 1
ATOM 651 O O . ARG A 1 84 ? 0.107 -4.806 12.874 1.00 94.75 84 ARG A O 1
ATOM 658 N N . LEU A 1 85 ? 0.507 -5.386 10.736 1.00 96.50 85 LEU A N 1
ATOM 659 C CA . LEU A 1 85 ? -0.869 -5.208 10.276 1.00 96.50 85 LEU A CA 1
ATOM 660 C C . LEU A 1 85 ? -1.822 -6.175 10.980 1.00 96.50 85 LEU A C 1
ATOM 662 O O . LEU A 1 85 ? -2.870 -5.746 11.456 1.00 96.50 85 LEU A O 1
ATOM 666 N N . ARG A 1 86 ? -1.444 -7.449 11.119 1.00 95.50 86 ARG A N 1
ATOM 667 C CA . ARG A 1 86 ? -2.234 -8.448 11.854 1.00 95.50 86 ARG A CA 1
ATOM 668 C C . ARG A 1 86 ? -2.443 -8.036 13.309 1.00 95.50 86 ARG A C 1
ATOM 670 O O . ARG A 1 86 ? -3.580 -8.014 13.763 1.00 95.50 86 ARG A O 1
ATOM 677 N N . ASN A 1 87 ? -1.385 -7.608 13.998 1.00 96.62 87 ASN A N 1
ATOM 678 C CA . ASN A 1 87 ? -1.476 -7.132 15.381 1.00 96.62 87 ASN A CA 1
ATOM 679 C C . ASN A 1 87 ? -2.402 -5.913 15.528 1.00 96.62 87 ASN A C 1
ATOM 681 O O . ASN A 1 87 ? -3.152 -5.813 16.500 1.00 96.62 87 ASN A O 1
ATOM 685 N N . LEU A 1 88 ? -2.366 -4.979 14.572 1.00 95.81 88 LEU A N 1
ATOM 686 C CA . LEU A 1 88 ? -3.279 -3.834 14.555 1.00 95.81 88 LEU A CA 1
ATOM 687 C C . LEU A 1 88 ? -4.730 -4.274 14.350 1.00 95.81 88 LEU A C 1
ATOM 689 O O . LEU A 1 88 ? -5.607 -3.797 15.067 1.00 95.81 88 LEU A O 1
ATOM 693 N N . VAL A 1 89 ? -4.975 -5.194 13.417 1.00 97.56 89 VAL A N 1
ATOM 694 C CA . VAL A 1 89 ? -6.314 -5.739 13.158 1.00 97.56 89 VAL A CA 1
ATOM 695 C C . VAL A 1 89 ? -6.865 -6.442 14.395 1.00 97.56 89 VAL A C 1
ATOM 697 O O . VAL A 1 89 ? -7.991 -6.146 14.780 1.00 97.56 89 VAL A O 1
ATOM 700 N N . THR A 1 90 ? -6.079 -7.282 15.073 1.00 96.94 90 THR A N 1
ATOM 701 C CA . THR A 1 90 ? -6.509 -7.951 16.313 1.00 96.94 90 THR A CA 1
ATOM 702 C C . THR A 1 90 ? -6.906 -6.941 17.390 1.00 96.94 90 THR A C 1
ATOM 704 O O . THR A 1 90 ? -8.002 -7.017 17.933 1.00 96.94 90 THR A O 1
ATOM 707 N N . ARG A 1 91 ? -6.088 -5.907 17.629 1.00 96.94 91 ARG A N 1
ATOM 708 C CA . ARG A 1 91 ? -6.431 -4.852 18.603 1.00 96.94 91 ARG A CA 1
ATOM 709 C C . ARG A 1 91 ? -7.691 -4.079 18.223 1.00 96.94 91 ARG A C 1
ATOM 711 O O . ARG A 1 91 ? -8.418 -3.620 19.101 1.00 96.94 91 ARG A O 1
ATOM 718 N N . LEU A 1 92 ? -7.924 -3.866 16.929 1.00 97.62 92 LEU A N 1
ATOM 719 C CA . LEU A 1 92 ? -9.147 -3.223 16.456 1.00 97.62 92 LEU A CA 1
ATOM 720 C C . LEU A 1 92 ? -10.362 -4.121 16.693 1.00 97.62 92 LEU A C 1
ATOM 722 O O . LEU A 1 92 ? -11.373 -3.623 17.172 1.00 97.62 92 LEU A O 1
ATOM 726 N N . GLN A 1 93 ? -10.246 -5.421 16.428 1.00 97.12 93 GLN A N 1
ATOM 727 C CA . GLN A 1 93 ? -11.302 -6.398 16.694 1.00 97.12 93 GLN A CA 1
ATOM 728 C C . GLN A 1 93 ? -11.660 -6.454 18.185 1.00 97.12 93 GLN A C 1
ATOM 730 O O . GLN A 1 93 ? -12.834 -6.324 18.517 1.00 97.12 93 GLN A O 1
ATOM 735 N N . ASP A 1 94 ? -10.671 -6.526 19.082 1.00 96.94 94 ASP A N 1
ATOM 736 C CA . ASP A 1 94 ? -10.904 -6.536 20.537 1.00 96.94 94 ASP A CA 1
ATOM 737 C C . ASP A 1 94 ? -11.646 -5.277 21.007 1.00 96.94 94 ASP A C 1
ATOM 739 O O . ASP A 1 94 ? -12.569 -5.326 21.827 1.00 96.94 94 ASP A O 1
ATOM 743 N N . ARG A 1 95 ? -11.269 -4.117 20.457 1.00 96.94 95 ARG A N 1
ATOM 744 C CA . ARG A 1 95 ? -11.930 -2.844 20.763 1.00 96.94 95 ARG A CA 1
ATOM 745 C C . ARG A 1 95 ? -13.353 -2.796 20.228 1.00 96.94 95 ARG A C 1
ATOM 747 O O . ARG A 1 95 ? -14.220 -2.287 20.929 1.00 96.94 95 ARG A O 1
ATOM 754 N N . VAL A 1 96 ? -13.597 -3.302 19.021 1.00 95.75 96 VAL A N 1
ATOM 755 C CA . VAL A 1 96 ? -14.948 -3.382 18.450 1.00 95.75 96 VAL A CA 1
ATOM 756 C C . VAL A 1 96 ? -15.826 -4.296 19.304 1.00 95.75 96 VAL A C 1
ATOM 758 O O . VAL A 1 96 ? -16.888 -3.855 19.723 1.00 95.75 96 VAL A O 1
ATOM 761 N N . ALA A 1 97 ? -15.347 -5.482 19.686 1.00 94.19 97 ALA A N 1
ATOM 762 C CA . ALA A 1 97 ? -16.087 -6.397 20.560 1.00 94.19 97 ALA A CA 1
ATOM 763 C C . ALA A 1 97 ? -16.409 -5.772 21.932 1.00 94.19 97 ALA A C 1
ATOM 765 O O . ALA A 1 97 ? -17.509 -5.919 22.470 1.00 94.19 97 ALA A O 1
ATOM 766 N N . THR A 1 98 ? -15.463 -5.011 22.490 1.00 93.50 98 THR A N 1
ATOM 767 C CA . THR A 1 98 ? -15.686 -4.258 23.734 1.00 93.50 98 THR A CA 1
ATOM 768 C C . THR A 1 98 ? -16.769 -3.191 23.546 1.00 93.50 98 THR A C 1
ATOM 770 O O . THR A 1 98 ? -17.648 -3.048 24.393 1.00 93.50 98 THR A O 1
ATOM 773 N N . LEU A 1 99 ? -16.734 -2.450 22.435 1.00 93.12 99 LEU A N 1
ATOM 774 C CA . LEU A 1 99 ? -17.733 -1.426 22.122 1.00 93.12 99 LEU A CA 1
ATOM 775 C C . LEU A 1 99 ? -19.123 -2.025 21.895 1.00 93.12 99 LEU A C 1
ATOM 777 O O . LEU A 1 99 ? -20.096 -1.467 22.388 1.00 93.12 99 LEU A O 1
ATOM 781 N N . GLU A 1 100 ? -19.221 -3.160 21.207 1.00 91.50 100 GLU A N 1
ATOM 782 C CA . GLU A 1 100 ? -20.478 -3.895 21.019 1.00 91.50 100 GLU A CA 1
ATOM 783 C C . GLU A 1 100 ? -21.072 -4.334 22.364 1.00 91.50 100 GLU A C 1
ATOM 785 O O . GLU A 1 100 ? -22.268 -4.160 22.609 1.00 91.50 100 GLU A O 1
ATOM 790 N N . THR A 1 101 ? -20.221 -4.815 23.274 1.00 90.12 101 THR A N 1
ATOM 791 C CA . THR A 1 101 ? -20.625 -5.180 24.639 1.00 90.12 101 THR A CA 1
ATOM 792 C C . THR A 1 101 ? -21.154 -3.965 25.407 1.00 90.12 101 THR A C 1
ATOM 794 O O . THR A 1 101 ? -22.250 -4.017 25.962 1.00 90.12 101 THR A O 1
ATOM 797 N N . ILE A 1 102 ? -20.424 -2.841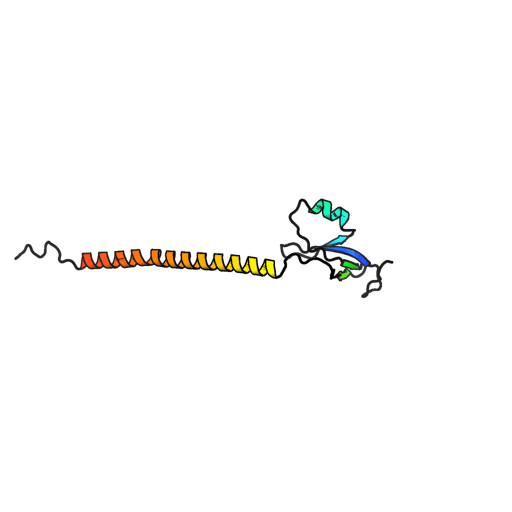 25.395 1.00 88.44 102 ILE A N 1
ATOM 798 C CA . ILE A 1 102 ? -20.834 -1.595 26.068 1.00 88.44 102 ILE A CA 1
ATOM 799 C C . ILE A 1 102 ? -22.096 -1.001 25.440 1.00 88.44 102 ILE A C 1
ATOM 801 O O . ILE A 1 102 ? -22.881 -0.377 26.139 1.00 88.44 102 ILE A O 1
ATOM 805 N N . ALA A 1 103 ? -22.305 -1.150 24.136 1.00 86.00 103 ALA A N 1
ATOM 806 C CA . ALA A 1 103 ? -23.510 -0.649 23.488 1.00 86.00 103 ALA A CA 1
ATOM 807 C C . ALA A 1 103 ? -24.755 -1.472 23.865 1.00 86.00 103 ALA A C 1
ATOM 809 O O . ALA A 1 103 ? -25.856 -0.926 23.898 1.00 86.00 103 ALA A O 1
ATOM 810 N N . THR A 1 104 ? -24.585 -2.763 24.169 1.00 87.50 104 THR A N 1
ATOM 811 C CA . THR A 1 104 ? -25.699 -3.696 24.401 1.00 87.50 104 THR A CA 1
ATOM 812 C C . THR A 1 104 ? -26.068 -3.828 25.886 1.00 87.50 104 THR A C 1
ATOM 814 O O . THR A 1 104 ? -27.248 -3.763 26.230 1.00 87.50 104 THR A O 1
ATOM 817 N N . ASP A 1 105 ? -25.083 -3.949 26.784 1.00 84.81 105 ASP A N 1
ATOM 818 C CA . ASP A 1 105 ? -25.304 -4.224 28.218 1.00 84.81 105 ASP A CA 1
ATOM 819 C C . ASP A 1 105 ? -26.101 -3.122 28.964 1.00 84.81 105 ASP A C 1
ATOM 821 O O . ASP A 1 105 ? -27.053 -3.451 29.673 1.00 84.81 105 ASP A O 1
ATOM 825 N N . PRO A 1 106 ? -25.843 -1.809 28.787 1.00 83.31 106 PRO A N 1
ATOM 826 C CA . PRO A 1 106 ? -26.624 -0.761 29.445 1.00 83.31 106 PRO A CA 1
ATOM 827 C C . PRO A 1 106 ? -28.095 -0.772 29.033 1.00 83.31 106 PRO A C 1
ATOM 829 O O . PRO A 1 106 ? -28.960 -0.616 29.887 1.00 83.31 106 PRO A O 1
ATOM 832 N N . ALA A 1 107 ? -28.394 -0.987 27.749 1.00 82.75 107 ALA A N 1
ATOM 833 C CA . ALA A 1 107 ? -29.770 -1.014 27.262 1.00 82.75 107 ALA A CA 1
ATOM 834 C C . ALA A 1 107 ? -30.552 -2.194 27.857 1.00 82.75 107 ALA A C 1
ATOM 836 O O . ALA A 1 107 ? -31.681 -2.019 28.318 1.00 82.75 107 ALA A O 1
ATOM 837 N N . GLU A 1 108 ? -29.937 -3.379 27.904 1.00 85.44 108 GLU A N 1
ATOM 838 C CA . GLU A 1 108 ? -30.553 -4.567 28.493 1.00 85.44 108 GLU A CA 1
ATOM 839 C C . GLU A 1 108 ? -30.729 -4.422 30.012 1.00 85.44 108 GLU A C 1
ATOM 841 O O . GLU A 1 108 ? -31.794 -4.733 30.555 1.00 85.44 108 GLU A O 1
ATOM 846 N N . ARG A 1 109 ? -29.718 -3.882 30.701 1.00 86.69 109 ARG A N 1
ATOM 847 C CA . ARG A 1 109 ? -29.760 -3.623 32.144 1.00 86.69 109 ARG A CA 1
ATOM 848 C C . ARG A 1 109 ? -30.842 -2.613 32.513 1.00 86.69 109 ARG A C 1
ATOM 850 O O . ARG A 1 109 ? -31.656 -2.893 33.388 1.00 86.69 109 ARG A O 1
ATOM 857 N N . THR A 1 110 ? -30.893 -1.476 31.820 1.00 87.00 110 THR A N 1
ATOM 858 C CA . THR A 1 110 ? -31.913 -0.446 32.044 1.00 87.00 110 THR A CA 1
ATOM 859 C C . THR A 1 110 ? -33.313 -0.978 31.752 1.00 87.00 110 THR A C 1
ATOM 861 O O . THR A 1 110 ? -34.229 -0.726 32.531 1.00 87.00 110 THR A O 1
ATOM 864 N N . ALA A 1 111 ? -33.500 -1.755 30.680 1.00 90.50 111 ALA A N 1
ATOM 865 C CA . ALA A 1 111 ? -34.794 -2.365 30.383 1.00 90.50 111 ALA A CA 1
ATOM 866 C C . ALA A 1 111 ? -35.262 -3.306 31.509 1.00 90.50 111 ALA A C 1
ATOM 868 O O . ALA A 1 111 ? -36.420 -3.232 31.920 1.00 90.50 111 ALA A O 1
ATOM 869 N N . ARG A 1 112 ? -34.363 -4.141 32.056 1.00 88.75 112 ARG A N 1
ATOM 870 C CA . ARG A 1 112 ? -34.679 -5.014 33.203 1.00 88.75 112 ARG A CA 1
ATOM 871 C C . ARG A 1 112 ? -35.023 -4.232 34.467 1.00 88.75 112 ARG A C 1
ATOM 873 O O . ARG A 1 112 ? -35.968 -4.605 35.156 1.00 88.75 112 ARG A O 1
ATOM 880 N N . GLU A 1 113 ? -34.287 -3.166 34.775 1.00 91.69 113 GLU A N 1
ATOM 881 C CA . GLU A 1 113 ? -34.588 -2.312 35.933 1.00 91.69 113 GLU A CA 1
ATOM 882 C C . GLU A 1 113 ? -35.961 -1.643 35.801 1.00 91.69 113 GLU A C 1
ATOM 884 O O . GLU A 1 113 ? -36.735 -1.652 36.755 1.00 91.69 113 GLU A O 1
ATOM 889 N N . ILE A 1 114 ? -36.306 -1.132 34.613 1.00 93.12 114 ILE A N 1
ATOM 890 C CA . ILE A 1 114 ? -37.627 -0.541 34.348 1.00 93.12 114 ILE A CA 1
ATOM 891 C C . ILE A 1 114 ? -38.741 -1.565 34.573 1.00 93.12 114 ILE A C 1
ATOM 893 O O . ILE A 1 114 ? -39.746 -1.246 35.206 1.00 93.12 114 ILE A O 1
ATOM 897 N N . GLU A 1 115 ? -38.577 -2.787 34.069 1.00 92.94 115 GLU A N 1
ATOM 898 C CA . GLU A 1 115 ? -39.589 -3.830 34.232 1.00 92.94 115 GLU A CA 1
ATOM 899 C C . GLU A 1 115 ? -39.741 -4.247 35.704 1.00 92.94 115 GLU A C 1
ATOM 901 O O . GLU A 1 115 ? -40.859 -4.408 36.190 1.00 92.94 115 GLU A O 1
ATOM 906 N N . GLY A 1 116 ? -38.636 -4.310 36.455 1.00 93.12 116 GLY A N 1
ATOM 907 C CA . GLY A 1 116 ? -38.664 -4.525 37.904 1.00 93.12 116 GLY A CA 1
ATOM 908 C C . GLY A 1 116 ? -39.414 -3.422 38.656 1.00 93.12 116 GLY A C 1
ATOM 909 O O . GLY A 1 116 ? -40.193 -3.720 39.557 1.00 93.12 116 GLY A O 1
ATOM 910 N N . LEU A 1 117 ? -39.237 -2.159 38.254 1.00 91.44 117 LEU A N 1
ATOM 911 C CA . LEU A 1 117 ? -39.968 -1.030 38.835 1.00 91.44 117 LEU A CA 1
ATOM 912 C C . LEU A 1 117 ? -41.466 -1.066 38.509 1.00 91.44 117 LEU A C 1
ATOM 914 O O . LEU A 1 117 ? -42.275 -0.677 39.344 1.00 91.44 117 LEU A O 1
ATOM 918 N N . ARG A 1 118 ? -41.849 -1.542 37.319 1.00 90.06 118 ARG A N 1
ATOM 919 C CA . ARG A 1 118 ? -43.259 -1.691 36.915 1.00 90.06 118 ARG A CA 1
ATOM 920 C C . ARG A 1 118 ? -43.974 -2.839 37.618 1.00 90.06 118 ARG A C 1
ATOM 922 O O . ARG A 1 118 ? -45.186 -2.778 37.778 1.00 90.06 118 ARG A O 1
ATOM 929 N N . ALA A 1 119 ? -43.239 -3.877 38.009 1.00 89.19 119 ALA A N 1
ATOM 930 C CA . ALA A 1 119 ? -43.779 -5.022 38.734 1.00 89.19 119 ALA A CA 1
ATOM 931 C C . ALA A 1 119 ? -43.962 -4.759 40.242 1.00 89.19 119 ALA A C 1
ATOM 933 O O . ALA A 1 119 ? -44.527 -5.602 40.941 1.00 89.19 119 ALA A O 1
ATOM 934 N N . LEU A 1 120 ? -43.479 -3.622 40.758 1.00 85.88 120 LEU A N 1
ATOM 935 C CA . LEU A 1 120 ? -43.722 -3.230 42.143 1.00 85.88 120 LEU A CA 1
ATOM 936 C C . LEU A 1 120 ? -45.212 -2.892 42.332 1.00 85.88 120 LEU A C 1
ATOM 938 O O . LEU A 1 120 ? -45.770 -2.158 41.515 1.00 85.88 120 LEU A O 1
ATOM 942 N N . PRO A 1 121 ? -45.859 -3.396 43.398 1.00 79.56 121 PRO A N 1
ATOM 943 C CA . PRO A 1 121 ? -47.229 -3.013 43.720 1.00 79.56 121 PRO A CA 1
ATOM 944 C C . PRO A 1 121 ? -47.308 -1.503 43.982 1.00 79.56 121 PRO A C 1
ATOM 946 O O . PRO A 1 121 ? -46.401 -0.935 44.601 1.00 79.56 121 PRO A O 1
ATOM 949 N N . ASP A 1 122 ? -48.376 -0.850 43.513 1.00 77.69 122 ASP A N 1
ATOM 950 C CA . ASP A 1 122 ? -48.575 0.578 43.755 1.00 77.69 122 ASP A CA 1
ATOM 951 C C . ASP A 1 122 ? -48.735 0.792 45.266 1.00 77.69 122 ASP A C 1
ATOM 953 O O . ASP A 1 122 ? -49.534 0.132 45.933 1.00 77.69 122 ASP A O 1
ATOM 957 N N . ALA A 1 123 ? -47.970 1.727 45.834 1.00 66.44 123 ALA A N 1
ATOM 958 C CA . ALA A 1 123 ? -48.018 2.038 47.264 1.00 66.44 123 ALA A CA 1
ATOM 959 C C . ALA A 1 123 ? -49.416 2.508 47.717 1.00 66.44 123 ALA A C 1
ATOM 961 O O . ALA A 1 123 ? -49.702 2.561 48.913 1.00 66.44 123 ALA A O 1
ATOM 962 N N . ARG A 1 124 ? -50.291 2.846 46.764 1.00 62.81 124 ARG A N 1
ATOM 963 C CA . ARG A 1 124 ? -51.682 3.248 46.986 1.00 62.81 124 ARG A CA 1
ATOM 964 C C . ARG A 1 124 ? -52.641 2.070 47.180 1.00 62.81 124 ARG A C 1
ATOM 966 O O . ARG A 1 124 ? -53.661 2.262 47.833 1.00 62.81 124 ARG A O 1
ATOM 973 N N . ASP A 1 125 ? -52.302 0.874 46.700 1.00 60.84 125 ASP A N 1
ATOM 974 C CA . ASP A 1 125 ? -53.179 -0.307 46.770 1.00 60.84 125 ASP A CA 1
ATOM 975 C C . ASP A 1 125 ? -53.235 -0.931 48.179 1.00 60.84 125 ASP A C 1
ATOM 977 O O . ASP A 1 125 ? -54.135 -1.707 48.485 1.00 60.84 125 ASP A O 1
ATOM 981 N N . GLY A 1 126 ? -52.302 -0.572 49.071 1.00 57.38 126 GLY A N 1
ATOM 982 C CA . GLY A 1 126 ? -52.255 -1.047 50.462 1.00 57.38 126 GLY A CA 1
ATOM 983 C C . GLY A 1 126 ? -52.942 -0.143 51.493 1.00 57.38 126 GLY A C 1
ATOM 984 O O . GLY A 1 126 ? -52.890 -0.450 52.680 1.00 57.38 126 GLY A O 1
ATOM 985 N N . ALA A 1 127 ? -53.538 0.981 51.077 1.00 58.00 127 ALA A N 1
ATOM 986 C CA . ALA A 1 127 ? -54.128 1.972 51.986 1.00 58.00 127 ALA A CA 1
ATOM 987 C C . ALA A 1 127 ? -55.665 1.884 52.118 1.00 58.00 127 ALA A C 1
ATOM 989 O O . ALA A 1 127 ? -56.241 2.679 52.857 1.00 58.00 127 ALA A O 1
ATOM 990 N N . ASP A 1 128 ? -56.317 0.944 51.422 1.00 58.56 128 ASP A N 1
ATOM 991 C CA . ASP A 1 128 ? -57.786 0.802 51.369 1.00 58.56 128 ASP A CA 1
ATOM 992 C C . ASP A 1 128 ? -58.299 -0.528 51.970 1.00 58.56 128 ASP A C 1
ATOM 994 O O . ASP A 1 128 ? -59.255 -1.120 51.474 1.00 58.56 128 ASP A O 1
ATOM 998 N N . SER A 1 129 ? -57.650 -1.042 53.027 1.00 49.34 129 SER A N 1
ATOM 999 C CA . SER A 1 129 ? -58.155 -2.199 53.805 1.00 49.34 129 SER A CA 1
ATOM 1000 C C . SER A 1 129 ? -58.198 -1.943 55.306 1.00 49.34 129 SER A C 1
ATOM 1002 O O . SER A 1 129 ? -57.274 -1.276 55.821 1.00 49.34 129 SER A O 1
#

=== Feature glossary ===
A reading guide for the features in this record.

Start from the sequence.

  · Sequence gives the chain of amino acids in standard one-letter code (A=alanine, C=cysteine, …, Y=tyrosine), read N→C. It is the only feature that is directly encoded by the gene; all structural features are derived from the folded form of this sequence.

Fold it, and you get atomic coordinates and the backbone conformation that goes with them.

  · Structure coordinates are given as an mmCIF _atom_site loop: one row per atom with element, residue name, chain id, sequence number, and x/y/z position in Å. Only the four main-chain atoms per residue are included here; side chains are omitted to keep the record compact.

  · Backbone dihedral angles. Every residue except chain termini has a φ (preceding-C → N → Cα → C) and a ψ (N → Cα → C → next-N). They are reported in degrees following the IUPAC sign convention. Secondary structure is essentially a statement about which (φ, ψ) basin each residue occupies.

  · Eight-state secondary structure (DSSP): H is the canonical α-helix, G the tighter 3₁₀-helix, I the wider π-helix; E/B are β-structure, T and S are turns and bends, and '-' is everything else. DSSP derives these from the pattern of main-chain N–H···O=C hydrogen bonds, not from the sequence.

  · SS3 is a coarse helix/strand/coil call (letters a/b/c) made by the P-SEA algorithm from inter-Cα distances and dihedrals. It is less detailed than DSSP but needs only Cα positions.

Summarize the fold with a handful of shape descriptors and a per-residue structural alphabet.

  · Radius of gyration (Rg) is the root-mean-square distance of Cα atoms from their centroid — a single number for overall size and compactness. A globular domain of N residues has Rg ≈ 2.2·N^0.38 Å; an extended or disordered chain has a much larger Rg. The Cα contact count is the number of residue pairs whose Cα atoms are within 8 Å and are more than four positions apart in sequence — a standard proxy for tertiary packing density. The bounding box is the smallest axis-aligned box enclosing all Cα atoms.

  · 3Di is Foldseek's structural alphabet. Each residue is assigned one of twenty discrete states based on how its Cα sits relative to its spatial (not sequential) neighbors. Aligning 3Di strings finds structural homologs roughly as well as full 3D superposition, but orders of magnitude faster.

  · Solvent-accessible surface area (SASA) is the area in Å² traced out by the centre of a 1.4 Å probe sphere (a water molecule) rolled over the protein's van der Waals surface (Shrake–Rupley / Lee–Richards construction). Buried residues have near-zero SASA; fully exposed residues can exceed 200 Å². The total SASA scales roughly with the number of surface residues.

Ask how reliable the model is.

  · For AlphaFold models, the B-factor field carries pLDDT — the model's own estimate of local accuracy on a 0–100 scale. Regions with pLDDT<50 should be treated as essentially 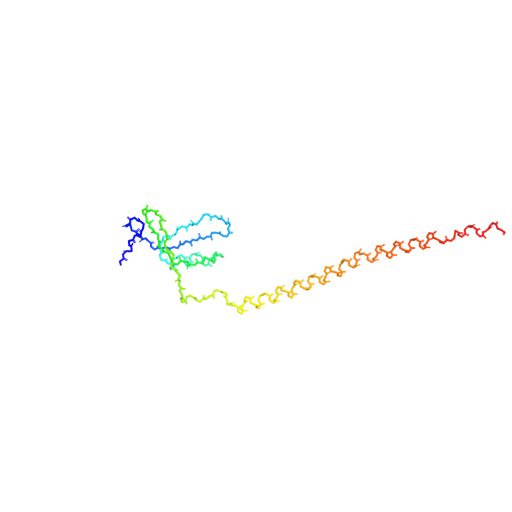unmodeled; they often correspond to intrinsically disordered segments.

  · For experimental (PDB) structures, the B-factor (temperature factor) quantifies the positional spread of each atom in the crystal — a combination of thermal vibration and static disorder — in units of Å². High B-factors mark flexible loops or poorly resolved regions; low B-factors mark the rigid, well-ordered core.

  · Predicted Aligned Error (PAE) is an AlphaFold confidence matrix: entry (i, j) is the expected error in the position of residue j, in ångströms, when the prediction is superimposed on the true structure at residue i. Low PAE within a block of residues means that block is internally rigid and well-predicted; high PAE between two blocks means their relative placement is uncertain even if each block individually is confident.

Place it in context: what it resembles, what it is annotated as, and how it looks.

  · Structural nearest neighbors (via Foldseek easy-search vs the PDB). Reported per hit: target PDB id, E-value, and alignment TM-score. A TM-score above ~0.5 is the conventional threshold for 'same fold'.

  · Functional annotations link the protein to curated databases. InterPro entries identify conserved domains and families by matching the sequence against member-database signatures (Pfam, PROSITE, CDD, …). Gene Ontology (GO) terms describe molecular function, biological process, and cellular component in a controlled vocabulary. CATH places the structure in a hierarchical fold classification (Class/Architecture/Topology/Homologous-superfamily). The organism is the source species.

  · The contact map is a binary N×N matrix image: pixel (i, j) is dark where Cα_i and Cα_j are within 8 Å and |i−j|>4. Because the |i−j|>4 filter removes local helical contacts, off-diagonal stripes parallel to the main diagonal indicate parallel β-sheets; stripes perpendicular to it indicate antiparallel β-sheets. The Ramachandran plot scatters every residue's (φ, ψ) pair against the sterically allowed regions. The PAE heatmap renders the predicted-aligned-error matrix.

  · Six rendered views show the 3D structure from the faces of a cube — i.e. along ±x, ±y, ±z. Rendering representation is drawn randomly per protein from cartoon (secondary-structure ribbons), sticks (backbone bonds), or molecular surface; coloring is either N→C rainbow (blue at the N-terminus through red at the C-terminus) or one color per chain.